Protein AF-T1BRD6-F1 (afdb_monomer)

Solvent-accessible surface area (backbone atoms only — not comparable to full-atom values): 8411 Å² total; per-residue (Å²): 138,38,76,47,79,46,53,97,84,58,54,73,68,57,51,50,53,50,40,55,24,24,45,73,54,70,39,74,42,76,51,61,48,88,68,49,76,74,69,70,72,48,65,60,66,62,32,71,46,78,40,70,50,64,86,78,55,53,72,70,51,48,52,54,51,53,70,59,45,82,78,27,48,73,49,79,44,63,97,71,71,54,69,68,61,47,51,38,28,79,69,70,78,37,91,79,88,85,87,83,78,77,57,62,92,93,52,85,73,78,86,84,77,84,83,84,66,79,76,78,64,47,94,72,75,98,72,136

Organism: NCBI:txid410659

Mean predicted aligned error: 9.63 Å

Radius of gyration: 16.76 Å; Cα contacts (8 Å, |Δi|>4): 114; chains: 1; bounding box: 37×40×48 Å

Foldseek 3Di:
DAEEEEEPPDDPVSVVVVLVCQCVVVHPYYDYDLCVLVVPRDHVFALEDEAEPCVPHDPSSVVSVVVVPPRYHYHYHYPDDDPVRVVCCVVVVDPDDDDPDDDDPPDPDDDDDDDPDPPSDGPDDPDD

Secondary structure (DSSP, 8-state):
--EEEE-TTS-HHHHHHHHHHHHHT--SEEEE-GGGGGTT---SS--EEEEE-GGGS-HHHHHHHHHHGGGSEEEEE-SS--HHHHHHHHTTSS-------PPPTTS---------SS----S-----

Structure (mmCIF, N/CA/C/O backbone):
data_AF-T1BRD6-F1
#
_entry.id   AF-T1BRD6-F1
#
loop_
_atom_site.group_PDB
_atom_site.id
_atom_site.type_symbol
_atom_site.label_atom_id
_atom_site.label_alt_id
_atom_site.label_comp_id
_atom_site.label_asym_id
_atom_site.label_entity_id
_atom_site.label_seq_id
_atom_site.pdbx_PDB_ins_code
_atom_site.Cartn_x
_atom_site.Cartn_y
_atom_site.Cartn_z
_atom_site.occupancy
_atom_site.B_iso_or_equiv
_atom_site.auth_seq_id
_atom_site.auth_comp_id
_atom_site.auth_asym_id
_atom_site.auth_atom_id
_atom_site.pdbx_PDB_model_num
ATOM 1 N N . MET A 1 1 ? -20.045 -8.476 1.520 1.00 81.25 1 MET A N 1
ATOM 2 C CA . MET A 1 1 ? -18.976 -7.834 0.741 1.00 81.25 1 MET A CA 1
ATOM 3 C C . MET A 1 1 ? -19.326 -6.369 0.519 1.00 81.25 1 MET A C 1
ATOM 5 O O . MET A 1 1 ? -20.128 -6.061 -0.355 1.00 81.25 1 MET A O 1
ATOM 9 N N . ARG A 1 2 ? -18.786 -5.485 1.360 1.00 91.56 2 ARG A N 1
ATOM 10 C CA . ARG A 1 2 ? -18.955 -4.031 1.329 1.00 91.56 2 ARG A CA 1
ATOM 11 C C . ARG A 1 2 ? -17.660 -3.375 0.855 1.00 91.56 2 ARG A C 1
ATOM 13 O O . ARG A 1 2 ? -16.601 -3.617 1.432 1.00 91.56 2 ARG A O 1
ATOM 20 N N . ILE A 1 3 ? -17.769 -2.542 -0.177 1.00 93.25 3 ILE A N 1
ATOM 21 C CA . ILE A 1 3 ? -16.649 -1.828 -0.797 1.00 93.25 3 ILE A CA 1
ATOM 22 C C . ILE A 1 3 ? -16.860 -0.333 -0.585 1.00 93.25 3 ILE A C 1
ATOM 24 O O . ILE A 1 3 ? -17.945 0.169 -0.866 1.00 93.25 3 ILE A O 1
ATOM 28 N N . GLU A 1 4 ? -15.832 0.369 -0.121 1.00 91.62 4 GLU A N 1
ATOM 29 C CA . GLU A 1 4 ? -15.873 1.818 0.087 1.00 91.62 4 GLU A CA 1
ATOM 30 C C . GLU A 1 4 ? -14.692 2.515 -0.598 1.00 91.62 4 GLU A C 1
ATOM 32 O O . GLU A 1 4 ? -13.610 1.947 -0.773 1.00 91.62 4 GLU A O 1
ATOM 37 N N . GLY A 1 5 ? -14.899 3.772 -0.989 1.00 88.81 5 GLY A N 1
ATOM 38 C CA . GLY A 1 5 ? -13.881 4.608 -1.621 1.00 88.81 5 GLY A CA 1
ATOM 39 C C . GLY A 1 5 ? -13.397 5.720 -0.695 1.00 88.81 5 GLY A C 1
ATOM 40 O O . GLY A 1 5 ? -14.203 6.384 -0.049 1.00 88.81 5 GLY A O 1
ATOM 41 N N . LEU A 1 6 ? -12.088 5.978 -0.669 1.00 86.56 6 LEU A N 1
ATOM 42 C CA . LEU A 1 6 ? -11.499 7.121 0.033 1.00 86.56 6 LEU A CA 1
ATOM 43 C C . LEU A 1 6 ? -10.666 7.979 -0.926 1.00 86.56 6 LEU A C 1
ATOM 45 O O . LEU A 1 6 ? -9.567 7.625 -1.364 1.00 86.56 6 LEU A O 1
ATOM 49 N N . SER A 1 7 ? -11.206 9.151 -1.258 1.00 83.06 7 SER A N 1
ATOM 50 C CA . SER A 1 7 ? -10.594 10.100 -2.187 1.00 83.06 7 SER A CA 1
ATOM 51 C C . SER A 1 7 ? -10.755 11.541 -1.705 1.00 83.06 7 SER A C 1
ATOM 53 O O . SER A 1 7 ? -11.601 11.844 -0.868 1.00 83.06 7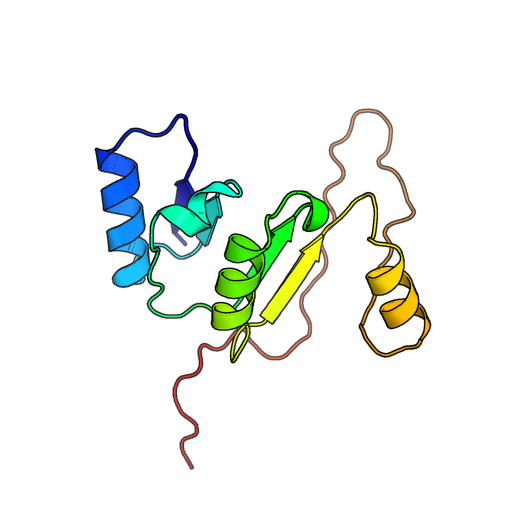 SER A O 1
ATOM 55 N N . ARG A 1 8 ? -9.979 12.458 -2.297 1.00 78.19 8 ARG A N 1
ATOM 56 C CA . ARG A 1 8 ? -10.075 13.911 -2.052 1.00 78.19 8 ARG A CA 1
ATOM 57 C C . ARG A 1 8 ? -11.433 14.533 -2.403 1.00 78.19 8 ARG A C 1
ATOM 59 O O . ARG A 1 8 ? -11.653 15.691 -2.074 1.00 78.19 8 ARG A O 1
ATOM 66 N N . PHE A 1 9 ? -12.276 13.813 -3.136 1.00 80.19 9 PHE A N 1
ATOM 67 C CA . PHE A 1 9 ? -13.589 14.284 -3.574 1.00 80.19 9 PHE A CA 1
ATOM 68 C C . PHE A 1 9 ? -14.718 13.783 -2.666 1.00 80.19 9 PHE A C 1
ATOM 70 O O . PHE A 1 9 ? -15.853 14.218 -2.823 1.00 80.19 9 PHE A O 1
ATOM 77 N N . GLY A 1 10 ? -14.414 12.876 -1.730 1.00 74.94 10 GLY A N 1
ATOM 78 C CA . GLY A 1 10 ? -15.382 12.375 -0.760 1.00 74.94 10 GLY A CA 1
ATOM 79 C C . GLY A 1 10 ? -15.711 13.415 0.307 1.00 74.94 10 GLY A C 1
ATOM 80 O O . GLY A 1 10 ? -14.896 14.287 0.623 1.00 74.94 10 GLY A O 1
ATOM 81 N N . ASN A 1 11 ? -16.904 13.313 0.893 1.00 83.62 11 ASN A N 1
ATOM 82 C CA . ASN A 1 11 ? -17.271 14.179 2.006 1.00 83.62 11 ASN A CA 1
ATOM 83 C C . ASN A 1 11 ? -16.664 13.672 3.333 1.00 83.62 11 ASN A C 1
ATOM 85 O O . ASN A 1 11 ? -16.336 12.493 3.503 1.00 83.62 11 ASN A O 1
ATOM 89 N N . ALA A 1 12 ? -16.484 14.580 4.297 1.00 86.75 12 ALA A N 1
ATOM 90 C CA . ALA A 1 12 ? -15.845 14.252 5.575 1.00 86.75 12 ALA A CA 1
ATOM 91 C C . ALA A 1 12 ? -16.649 13.228 6.402 1.00 86.75 12 ALA A C 1
ATOM 93 O O . ALA A 1 12 ? -16.066 12.429 7.136 1.00 86.75 12 ALA A O 1
ATOM 94 N N . LYS A 1 13 ? -17.982 13.230 6.266 1.00 89.88 13 LYS A N 1
ATOM 95 C CA . LYS A 1 13 ? -18.883 12.319 6.985 1.00 89.88 13 LYS A CA 1
ATOM 96 C C . LYS A 1 13 ? -18.726 10.876 6.499 1.00 89.88 13 LYS A C 1
ATOM 98 O O . LYS A 1 13 ? -18.580 9.978 7.319 1.00 89.88 13 LYS A O 1
ATOM 103 N N . GLU A 1 14 ? -18.712 10.668 5.187 1.00 88.69 14 GLU A N 1
ATOM 104 C CA . GLU A 1 14 ? -18.448 9.387 4.526 1.00 88.69 14 GLU A CA 1
ATOM 105 C C . GLU A 1 14 ? -17.048 8.900 4.845 1.00 88.69 14 GLU A C 1
ATOM 107 O O . GLU A 1 14 ? -16.883 7.761 5.261 1.00 88.69 14 GLU A O 1
ATOM 112 N N . THR A 1 15 ? -16.051 9.785 4.751 1.00 88.25 15 THR A N 1
ATOM 113 C CA . THR A 1 15 ? -14.668 9.440 5.098 1.00 88.25 15 THR A CA 1
ATOM 114 C C . THR A 1 15 ? -14.588 8.871 6.512 1.00 88.25 15 THR A C 1
ATOM 116 O O . THR A 1 15 ? -14.021 7.800 6.720 1.00 88.25 15 THR A O 1
ATOM 119 N N . ARG A 1 16 ? -15.209 9.547 7.484 1.00 89.19 16 ARG A N 1
ATOM 120 C CA . ARG A 1 16 ? -15.264 9.076 8.870 1.00 89.19 16 ARG A CA 1
ATOM 121 C C . ARG A 1 16 ? -16.023 7.754 9.005 1.00 89.19 16 ARG A C 1
ATOM 123 O O . ARG A 1 16 ? -15.523 6.848 9.661 1.00 89.19 16 ARG A O 1
ATOM 130 N N . ALA A 1 17 ? -17.188 7.625 8.373 1.00 91.44 17 ALA A N 1
ATOM 131 C CA . ALA A 1 17 ? -17.980 6.397 8.421 1.00 91.44 17 ALA A CA 1
ATOM 132 C C . ALA A 1 17 ? -17.221 5.189 7.844 1.00 91.44 17 ALA A C 1
ATOM 134 O O . ALA A 1 17 ? -17.305 4.094 8.400 1.00 91.44 17 ALA A O 1
ATOM 135 N N . THR A 1 18 ? -16.450 5.392 6.774 1.00 90.94 18 THR A N 1
ATOM 136 C CA . THR A 1 18 ? -15.590 4.365 6.179 1.00 90.94 18 THR A CA 1
ATOM 137 C C . THR A 1 18 ? -14.440 3.994 7.108 1.00 90.94 18 THR A C 1
ATOM 139 O O . THR A 1 18 ? -14.207 2.809 7.315 1.00 90.94 18 THR A O 1
ATOM 142 N N . LEU A 1 19 ? -13.756 4.970 7.718 1.00 89.75 19 LEU A N 1
ATOM 143 C CA . LEU A 1 19 ? -12.672 4.705 8.675 1.00 89.75 19 LEU A CA 1
ATOM 144 C C . LEU A 1 19 ? -13.166 3.909 9.892 1.00 89.75 19 LEU A C 1
ATOM 146 O O . LEU A 1 19 ? -12.581 2.885 10.232 1.00 89.75 19 LEU A O 1
ATOM 150 N N . GLU A 1 20 ? -14.287 4.316 10.487 1.00 92.56 20 GLU A N 1
ATOM 151 C CA . GLU A 1 20 ? -14.919 3.563 11.576 1.00 92.56 20 GLU A CA 1
ATOM 152 C C . GLU A 1 20 ? -15.392 2.175 11.106 1.00 92.56 20 GLU A C 1
ATOM 154 O O . GLU A 1 20 ? -15.385 1.195 11.853 1.00 92.56 20 GLU A O 1
ATOM 159 N N . GLY A 1 21 ? -15.828 2.076 9.850 1.00 92.75 21 GLY A N 1
ATOM 160 C CA . GLY A 1 21 ? -16.237 0.823 9.239 1.00 92.75 21 GLY A CA 1
ATOM 161 C C . GLY A 1 21 ? -15.083 -0.162 9.045 1.00 92.75 21 GLY A C 1
ATOM 162 O O . GLY A 1 21 ? -15.305 -1.360 9.224 1.00 92.75 21 GLY A O 1
ATOM 163 N N . LEU A 1 22 ? -13.881 0.332 8.731 1.00 91.12 22 LEU A N 1
ATOM 164 C CA . LEU A 1 22 ? -12.643 -0.448 8.620 1.00 91.12 22 LEU A CA 1
ATOM 165 C C . LEU A 1 22 ? -12.159 -0.942 9.986 1.00 91.12 22 LEU A C 1
ATOM 167 O O . LEU A 1 22 ? -11.782 -2.107 10.122 1.00 91.12 22 LEU A O 1
ATOM 171 N N . GLU A 1 23 ? -12.250 -0.094 11.011 1.00 91.75 23 GLU A N 1
ATOM 172 C CA . GLU A 1 23 ? -1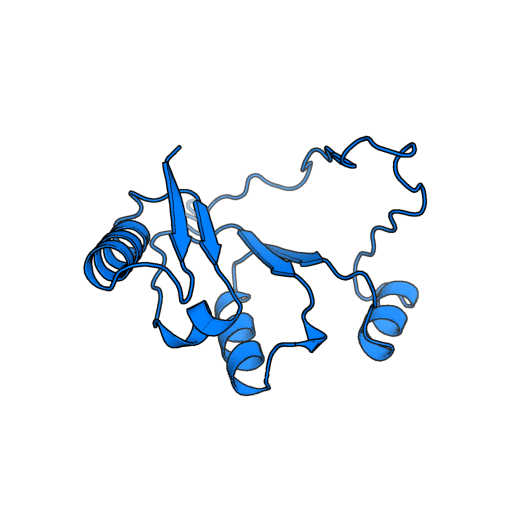1.887 -0.446 12.387 1.00 91.75 23 GLU A CA 1
ATOM 173 C C . GLU A 1 23 ? -12.821 -1.522 12.963 1.00 91.75 23 GLU A C 1
ATOM 175 O O . GLU A 1 23 ? -12.375 -2.477 13.595 1.00 91.75 23 GLU A O 1
ATOM 180 N N . ARG A 1 24 ? -14.130 -1.435 12.688 1.00 94.00 24 ARG A N 1
ATOM 181 C CA . ARG A 1 24 ? -15.107 -2.459 13.108 1.00 94.00 24 ARG A CA 1
ATOM 182 C C . ARG A 1 24 ? -15.097 -3.722 12.237 1.00 94.00 24 ARG A C 1
ATOM 184 O O . ARG A 1 24 ? -15.709 -4.724 12.617 1.00 94.00 24 ARG A O 1
ATOM 191 N N . GLY A 1 25 ? -14.442 -3.685 11.075 1.00 92.31 25 GLY A N 1
ATOM 192 C CA . GLY A 1 25 ? -14.473 -4.756 10.071 1.00 92.31 25 GLY A CA 1
ATOM 193 C C . GLY A 1 25 ? -15.835 -4.932 9.391 1.00 92.31 25 GLY A C 1
ATOM 194 O O . GLY A 1 25 ? -16.206 -6.040 9.030 1.00 92.31 25 GLY A O 1
ATOM 195 N N . THR A 1 26 ? -16.613 -3.853 9.269 1.00 94.69 26 THR A N 1
ATOM 196 C CA . THR A 1 26 ? -17.864 -3.823 8.481 1.00 94.69 26 THR A CA 1
ATOM 197 C C . THR A 1 26 ? -17.633 -3.456 7.012 1.00 94.69 26 THR A C 1
ATOM 199 O O . THR A 1 26 ? -18.547 -3.591 6.202 1.00 94.69 26 THR A O 1
ATOM 202 N N . VAL A 1 27 ? -16.439 -2.954 6.683 1.00 93.19 27 VAL A N 1
ATOM 203 C CA . VAL A 1 27 ? -15.974 -2.664 5.322 1.00 93.19 27 VAL A CA 1
ATOM 204 C C . VAL A 1 27 ? -14.938 -3.722 4.964 1.00 93.19 27 VAL A C 1
ATOM 206 O O . VAL A 1 27 ? -13.935 -3.843 5.663 1.00 93.19 27 VAL A O 1
ATOM 209 N N . ASP A 1 28 ? -15.196 -4.474 3.894 1.00 90.00 28 ASP A N 1
ATOM 210 C CA . ASP A 1 28 ? -14.345 -5.589 3.464 1.00 90.00 28 ASP A CA 1
ATOM 211 C C . ASP A 1 28 ? -13.211 -5.107 2.547 1.00 90.00 28 ASP A C 1
ATOM 213 O O . ASP A 1 28 ? -12.094 -5.610 2.604 1.00 90.00 28 ASP A O 1
ATOM 217 N N . ILE A 1 29 ? -13.496 -4.121 1.687 1.00 91.94 29 ILE A N 1
ATOM 218 C CA . ILE A 1 29 ? -12.528 -3.559 0.739 1.00 91.94 29 ILE A CA 1
ATOM 219 C C . ILE A 1 29 ? -12.591 -2.040 0.798 1.00 91.94 29 ILE A C 1
ATOM 221 O O . ILE A 1 29 ? -13.666 -1.448 0.689 1.00 91.94 29 ILE A O 1
ATOM 225 N N . VAL A 1 30 ? -11.424 -1.406 0.891 1.00 90.69 30 VAL A N 1
ATOM 226 C CA . VAL A 1 30 ? -11.292 0.035 0.690 1.00 90.69 30 VAL A CA 1
ATOM 227 C C . VAL A 1 30 ? -10.367 0.327 -0.478 1.00 90.69 30 VAL A C 1
ATOM 229 O O . VAL A 1 30 ? -9.240 -0.160 -0.535 1.00 90.69 30 VAL A O 1
ATOM 232 N N . ILE A 1 31 ? -10.850 1.144 -1.409 1.00 89.75 31 ILE A N 1
ATOM 233 C CA . ILE A 1 31 ? -10.049 1.663 -2.515 1.00 89.75 31 ILE A CA 1
ATOM 234 C C . ILE A 1 31 ? -9.721 3.104 -2.187 1.00 89.75 31 ILE A C 1
ATOM 236 O O . ILE A 1 31 ? -10.614 3.932 -2.001 1.00 89.75 31 ILE A O 1
ATOM 240 N N . ALA A 1 32 ? -8.435 3.419 -2.121 1.00 84.56 32 ALA A N 1
ATOM 241 C CA . ALA A 1 32 ? -8.021 4.750 -1.748 1.00 84.56 32 ALA A CA 1
ATOM 242 C C . ALA A 1 32 ? -6.862 5.265 -2.579 1.00 84.56 32 ALA A C 1
ATOM 244 O O . ALA A 1 32 ? -6.009 4.524 -3.057 1.00 84.56 32 ALA A O 1
ATOM 245 N N . THR A 1 33 ? -6.828 6.584 -2.708 1.00 81.44 33 THR A N 1
ATOM 246 C CA . THR A 1 33 ? -5.665 7.273 -3.268 1.00 81.44 33 THR A CA 1
ATOM 247 C C . THR A 1 33 ? -4.515 7.296 -2.258 1.00 81.44 33 THR A C 1
ATOM 249 O O . THR A 1 33 ? -4.734 7.135 -1.056 1.00 81.44 33 THR A O 1
ATOM 252 N N . HIS A 1 34 ? -3.295 7.575 -2.725 1.00 70.50 34 HIS A N 1
ATOM 253 C CA . HIS A 1 34 ? -2.069 7.642 -1.912 1.00 70.50 34 HIS A CA 1
ATOM 254 C C . HIS A 1 34 ? -2.187 8.486 -0.622 1.00 70.50 34 HIS A C 1
ATOM 256 O O . HIS A 1 34 ? -1.463 8.242 0.337 1.00 70.50 34 HIS A O 1
ATOM 262 N N . ARG A 1 35 ? -3.140 9.429 -0.539 1.00 60.62 35 ARG A N 1
ATOM 263 C CA . ARG A 1 35 ? -3.408 10.224 0.672 1.00 60.62 35 ARG A CA 1
ATOM 264 C C . ARG A 1 35 ? -4.073 9.472 1.831 1.00 60.62 35 ARG A C 1
ATOM 266 O O . ARG A 1 35 ? -4.120 10.026 2.928 1.00 60.62 35 ARG A O 1
ATOM 273 N N . LEU A 1 36 ? -4.548 8.237 1.642 1.00 63.50 36 LEU A N 1
ATOM 274 C CA . LEU A 1 36 ? -5.117 7.420 2.726 1.00 63.50 36 LEU A CA 1
ATOM 275 C C . LEU A 1 36 ? -4.140 7.232 3.892 1.00 63.50 36 LEU A C 1
ATOM 277 O O . LEU A 1 36 ? -4.547 7.201 5.052 1.00 63.50 36 LEU A O 1
ATOM 281 N N . LEU A 1 37 ? -2.842 7.167 3.594 1.00 63.28 37 LEU A N 1
ATOM 282 C CA . LEU A 1 37 ? -1.794 7.003 4.600 1.00 63.28 37 LEU A CA 1
ATOM 283 C C . LEU A 1 37 ? -1.743 8.166 5.604 1.00 63.28 37 LEU A C 1
ATOM 285 O O . LEU A 1 37 ? -1.186 8.008 6.688 1.00 63.28 37 LEU A O 1
ATOM 289 N N . HIS A 1 38 ? -2.391 9.297 5.312 1.00 61.97 38 HIS A N 1
ATOM 290 C CA . HIS A 1 38 ? -2.552 10.409 6.250 1.00 61.97 38 HIS A CA 1
ATOM 291 C C . HIS A 1 38 ? -3.799 10.303 7.140 1.00 61.97 38 HIS A C 1
ATOM 293 O O . HIS A 1 38 ? -3.845 10.947 8.181 1.00 61.97 38 HIS A O 1
ATOM 299 N N . ALA A 1 39 ? -4.797 9.490 6.780 1.00 66.38 39 ALA A N 1
ATOM 300 C CA . ALA A 1 39 ? -6.077 9.400 7.492 1.00 66.38 39 ALA A CA 1
ATOM 301 C C . ALA A 1 39 ? -6.040 8.498 8.741 1.00 66.38 39 ALA A C 1
ATOM 303 O O . ALA A 1 39 ? -7.062 8.279 9.378 1.00 66.38 39 ALA A O 1
ATOM 304 N N . HIS A 1 40 ? -4.869 7.957 9.084 1.00 72.38 40 HIS A N 1
ATOM 305 C CA . HIS A 1 40 ? -4.683 7.019 10.189 1.00 72.38 40 HIS A CA 1
ATOM 306 C C . HIS A 1 40 ? -5.665 5.839 10.220 1.00 72.38 40 HIS A C 1
ATOM 308 O O . HIS A 1 40 ? -6.108 5.436 11.290 1.00 72.38 40 HIS A O 1
ATOM 314 N N . ALA A 1 41 ? -5.961 5.261 9.051 1.00 80.62 41 ALA A N 1
ATOM 315 C CA . ALA A 1 41 ? -6.826 4.092 8.952 1.00 80.62 41 ALA A CA 1
ATOM 316 C C . ALA A 1 41 ? -6.314 2.942 9.836 1.00 80.62 41 ALA A C 1
ATOM 318 O O . ALA A 1 41 ? -5.144 2.553 9.751 1.00 80.62 41 ALA A O 1
ATOM 319 N N . GLN A 1 42 ? -7.206 2.428 10.680 1.00 85.75 42 GLN A N 1
ATOM 320 C CA . GLN A 1 42 ? -7.014 1.211 11.455 1.00 85.75 42 GLN A CA 1
ATOM 321 C C . GLN A 1 42 ? -7.869 0.117 10.830 1.00 85.75 42 GLN A C 1
ATOM 323 O O . GLN A 1 42 ? -9.023 0.344 10.470 1.00 85.75 42 GLN A O 1
ATOM 328 N N . PHE A 1 43 ? -7.282 -1.060 10.675 1.00 87.62 43 PHE A N 1
ATOM 329 C CA . PHE A 1 43 ? -7.938 -2.207 10.069 1.00 87.62 43 PHE A CA 1
ATOM 330 C C . PHE A 1 43 ? -8.139 -3.256 11.150 1.00 87.62 43 PHE A C 1
ATOM 332 O O . PHE A 1 43 ? -7.186 -3.583 11.855 1.00 87.62 43 PHE A O 1
ATOM 339 N N . LYS A 1 44 ? -9.359 -3.792 11.268 1.00 89.75 44 LYS A N 1
ATOM 340 C CA . LYS A 1 44 ? -9.625 -4.927 12.162 1.00 89.75 44 LYS A CA 1
ATOM 341 C C . LYS A 1 44 ? -8.764 -6.135 11.807 1.00 89.75 44 LYS A C 1
ATOM 343 O O . LYS A 1 44 ? -8.213 -6.780 12.690 1.00 89.75 44 LYS A O 1
ATOM 348 N N . ASP A 1 45 ? -8.706 -6.436 10.513 1.00 87.56 45 ASP A N 1
ATOM 349 C CA . ASP A 1 45 ? -7.996 -7.583 9.972 1.00 87.56 45 ASP A CA 1
ATOM 350 C C . ASP A 1 45 ? -7.574 -7.304 8.522 1.00 87.56 45 ASP A C 1
ATOM 352 O O . ASP A 1 45 ? -8.381 -7.376 7.594 1.00 87.56 45 ASP A O 1
ATOM 356 N N . LEU A 1 46 ? -6.324 -6.877 8.328 1.00 88.44 46 LEU A N 1
ATOM 357 C CA . LEU A 1 46 ? -5.785 -6.558 7.006 1.00 88.44 46 LEU A CA 1
ATOM 358 C C . LEU A 1 46 ? -5.036 -7.776 6.458 1.00 88.44 46 LEU A C 1
ATOM 360 O O . LEU A 1 46 ? -3.927 -8.049 6.892 1.00 88.44 46 LEU A O 1
ATOM 364 N N . GLY A 1 47 ? -5.615 -8.484 5.487 1.00 88.44 47 GLY A N 1
ATOM 365 C CA . GLY A 1 47 ? -4.969 -9.650 4.862 1.00 88.44 47 GLY A CA 1
ATOM 366 C C . GLY A 1 47 ? -4.167 -9.334 3.594 1.00 88.44 47 GLY A C 1
ATOM 367 O O . GLY A 1 47 ? -3.179 -10.006 3.295 1.00 88.44 47 GLY A O 1
ATOM 368 N N . LEU A 1 48 ? -4.564 -8.298 2.849 1.00 89.50 48 LEU A N 1
ATOM 369 C CA . LEU A 1 48 ? -3.979 -7.942 1.555 1.00 89.50 48 LEU A CA 1
ATOM 370 C C . LEU A 1 48 ? -3.860 -6.425 1.406 1.00 89.50 48 LEU A C 1
ATOM 372 O O . LEU A 1 48 ? -4.813 -5.684 1.634 1.00 89.50 48 LEU A O 1
ATOM 376 N N . LEU A 1 49 ? -2.695 -5.982 0.948 1.00 88.06 49 LEU A N 1
ATOM 377 C CA .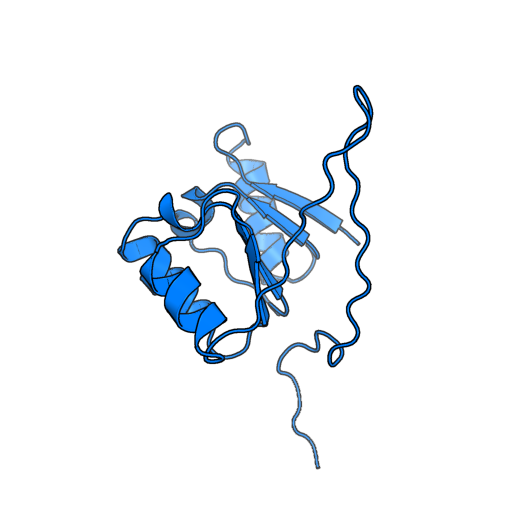 LEU A 1 49 ? -2.396 -4.602 0.602 1.00 88.06 49 LEU A CA 1
ATOM 378 C C . LEU A 1 49 ? -1.961 -4.533 -0.863 1.00 88.06 49 LEU A C 1
ATOM 380 O O . LEU A 1 49 ? -0.929 -5.087 -1.240 1.00 88.06 49 LEU A O 1
ATOM 384 N N . VAL A 1 50 ? -2.734 -3.821 -1.680 1.00 88.81 50 VAL A N 1
ATOM 385 C CA . VAL A 1 50 ? -2.387 -3.548 -3.079 1.00 88.81 50 VAL A CA 1
ATOM 386 C C . VAL A 1 50 ? -1.857 -2.123 -3.187 1.00 88.81 50 VAL A C 1
ATOM 388 O O . VAL A 1 50 ? -2.523 -1.179 -2.764 1.00 88.81 50 VAL A O 1
ATOM 391 N N . VAL A 1 51 ? -0.657 -1.964 -3.741 1.00 85.69 51 VAL A N 1
ATOM 392 C CA . VAL A 1 51 ? -0.018 -0.660 -3.954 1.00 85.69 51 VAL A CA 1
ATOM 393 C C . VAL A 1 51 ? 0.179 -0.461 -5.445 1.00 85.69 51 VAL A C 1
ATOM 395 O O . VAL A 1 51 ? 0.914 -1.219 -6.068 1.00 85.69 51 VAL A O 1
ATOM 398 N N . ASP A 1 52 ? -0.455 0.564 -6.003 1.00 85.56 52 ASP A N 1
ATOM 399 C CA . ASP A 1 52 ? -0.270 0.953 -7.400 1.00 85.56 52 ASP A CA 1
ATOM 400 C C . ASP A 1 52 ? 0.668 2.161 -7.503 1.00 85.56 52 ASP A C 1
ATOM 402 O O . ASP A 1 52 ? 0.557 3.106 -6.718 1.00 85.56 52 ASP A O 1
ATOM 406 N N . GLU A 1 53 ? 1.602 2.119 -8.450 1.00 81.50 53 GLU A N 1
ATOM 407 C CA . GLU A 1 53 ? 2.597 3.165 -8.718 1.00 81.50 53 GLU A CA 1
ATOM 408 C C . GLU A 1 53 ? 3.379 3.625 -7.470 1.00 81.50 53 GLU A C 1
ATOM 410 O O . GLU A 1 53 ? 3.421 4.811 -7.118 1.00 81.50 53 GLU A O 1
ATOM 415 N N . GLU A 1 54 ? 4.049 2.673 -6.806 1.00 77.56 54 GLU A N 1
ATOM 416 C CA . GLU A 1 54 ? 4.840 2.872 -5.575 1.00 77.56 54 GLU A CA 1
ATOM 417 C C . GLU A 1 54 ? 5.828 4.059 -5.651 1.00 77.56 54 GLU A C 1
ATOM 419 O O . GLU A 1 54 ? 6.121 4.722 -4.651 1.00 77.56 54 GLU A O 1
ATOM 424 N N . GLN A 1 55 ? 6.342 4.378 -6.839 1.00 77.12 55 GLN A N 1
ATOM 425 C CA . GLN A 1 55 ? 7.249 5.504 -7.055 1.00 77.12 55 GLN A CA 1
ATOM 426 C C . GLN A 1 55 ? 6.630 6.869 -6.719 1.00 77.12 55 GLN A C 1
ATOM 428 O O . GLN A 1 55 ? 7.374 7.813 -6.463 1.00 77.12 55 GLN A O 1
ATOM 433 N N . ARG A 1 56 ? 5.295 6.988 -6.679 1.00 79.94 56 ARG A N 1
ATOM 434 C CA . ARG A 1 56 ? 4.602 8.226 -6.288 1.00 79.94 56 ARG A CA 1
ATOM 435 C C . ARG A 1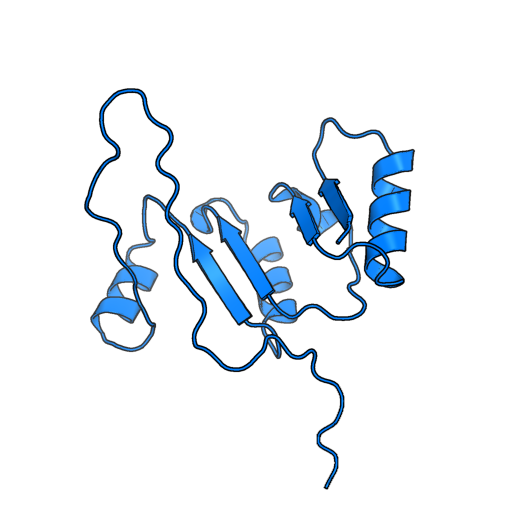 56 ? 4.534 8.439 -4.772 1.00 79.94 56 ARG A C 1
ATOM 437 O O . ARG A 1 56 ? 4.173 9.532 -4.345 1.00 79.94 56 ARG A O 1
ATOM 444 N N . PHE A 1 57 ? 4.875 7.434 -3.965 1.00 78.81 57 PHE A N 1
ATOM 445 C CA . PHE A 1 57 ? 4.823 7.520 -2.505 1.00 78.81 57 PHE A CA 1
ATOM 446 C C . PHE A 1 57 ? 6.099 8.151 -1.940 1.00 78.81 57 PHE A C 1
ATOM 448 O O . PHE A 1 57 ? 7.220 7.773 -2.305 1.00 78.81 57 PHE A O 1
ATOM 455 N N . GLY A 1 58 ? 5.926 9.099 -1.014 1.00 82.88 58 GLY A N 1
ATOM 456 C CA . GLY A 1 58 ? 7.031 9.704 -0.275 1.00 82.88 58 GLY A CA 1
ATOM 457 C C . GLY A 1 58 ? 7.645 8.738 0.744 1.00 82.88 58 GLY A C 1
ATOM 458 O O . GLY A 1 58 ? 7.122 7.658 1.005 1.00 82.88 58 GLY A O 1
ATOM 459 N N . VAL A 1 59 ? 8.756 9.137 1.366 1.00 83.88 59 VAL A N 1
ATOM 460 C CA . VAL A 1 59 ? 9.465 8.300 2.358 1.00 83.88 59 VAL A CA 1
ATOM 461 C C . VAL A 1 59 ? 8.561 7.930 3.542 1.00 83.88 59 VAL A C 1
ATOM 463 O O . VAL A 1 59 ? 8.442 6.755 3.868 1.00 83.88 59 VAL A O 1
ATOM 466 N N . ARG A 1 60 ? 7.843 8.906 4.117 1.00 80.81 60 ARG A N 1
ATOM 467 C CA . ARG A 1 60 ? 6.928 8.688 5.258 1.00 80.81 60 ARG A CA 1
ATOM 468 C C . ARG A 1 60 ? 5.795 7.714 4.943 1.00 80.81 60 ARG A C 1
ATOM 470 O O . ARG A 1 60 ? 5.404 6.902 5.776 1.00 80.81 60 ARG A O 1
ATOM 477 N N . ASP A 1 61 ? 5.270 7.798 3.728 1.00 80.56 61 ASP A N 1
ATOM 478 C CA . ASP A 1 61 ? 4.216 6.905 3.265 1.00 80.56 61 ASP A CA 1
ATOM 479 C C . ASP A 1 61 ? 4.738 5.469 3.152 1.00 80.56 61 ASP A C 1
ATOM 481 O O . ASP A 1 61 ? 4.076 4.528 3.585 1.00 80.56 61 ASP A O 1
ATOM 485 N N . LYS A 1 62 ? 5.962 5.304 2.637 1.00 79.50 62 LYS A N 1
ATOM 486 C CA . LYS A 1 62 ? 6.638 4.005 2.534 1.00 79.50 62 LYS A CA 1
ATOM 487 C C . LYS A 1 62 ? 6.949 3.400 3.897 1.00 79.50 62 LYS A C 1
ATOM 489 O O . LYS A 1 62 ? 6.743 2.204 4.064 1.00 79.50 62 LYS A O 1
ATOM 494 N N . GLU A 1 63 ? 7.376 4.199 4.870 1.00 82.94 63 GLU A N 1
ATOM 495 C CA . GLU A 1 63 ? 7.577 3.748 6.256 1.00 82.94 63 GLU A CA 1
ATOM 496 C C . GLU A 1 63 ? 6.266 3.247 6.875 1.00 82.94 63 GLU A C 1
ATOM 498 O O . GLU A 1 63 ? 6.222 2.185 7.496 1.00 82.94 63 GLU A O 1
ATOM 503 N N . ARG A 1 64 ? 5.161 3.965 6.645 1.00 80.31 64 ARG A N 1
ATOM 504 C CA . ARG A 1 64 ? 3.842 3.549 7.128 1.00 80.31 64 ARG A CA 1
ATOM 505 C C . ARG A 1 64 ? 3.349 2.277 6.446 1.00 80.31 64 ARG A C 1
ATOM 507 O O . ARG A 1 64 ? 2.840 1.385 7.120 1.00 80.31 64 ARG A O 1
ATOM 514 N N . LEU A 1 65 ? 3.516 2.180 5.127 1.00 81.12 65 LEU A N 1
ATOM 515 C CA . LEU A 1 65 ? 3.231 0.954 4.389 1.00 81.12 65 LEU A CA 1
ATOM 516 C C . LEU A 1 65 ? 4.072 -0.188 4.950 1.00 81.12 65 LEU A C 1
ATOM 518 O O . LEU A 1 65 ? 3.506 -1.232 5.229 1.00 81.12 65 LEU A O 1
ATOM 522 N N . GLN A 1 66 ? 5.372 0.025 5.190 1.00 79.62 66 GLN A N 1
ATOM 523 C CA . GLN A 1 66 ? 6.294 -0.959 5.762 1.00 79.62 66 GLN A CA 1
ATOM 524 C C . GLN A 1 66 ? 5.834 -1.473 7.129 1.00 79.62 66 GLN A C 1
ATOM 526 O O . GLN A 1 66 ? 5.861 -2.683 7.341 1.00 79.62 66 GLN A O 1
ATOM 531 N N . ALA A 1 67 ? 5.347 -0.592 8.007 1.00 80.06 67 ALA A N 1
ATOM 532 C CA . ALA A 1 67 ? 4.778 -0.983 9.296 1.00 80.06 67 ALA A CA 1
ATOM 533 C C . ALA A 1 67 ? 3.560 -1.915 9.146 1.00 80.06 67 ALA A C 1
ATOM 535 O O . ALA A 1 67 ? 3.386 -2.830 9.946 1.00 80.06 67 ALA A O 1
ATOM 536 N N . LEU A 1 68 ? 2.754 -1.733 8.094 1.00 78.19 68 LEU A N 1
ATOM 537 C CA . LEU A 1 68 ? 1.626 -2.616 7.785 1.00 78.19 68 LEU A CA 1
ATOM 538 C C . LEU A 1 68 ? 2.063 -3.964 7.187 1.00 78.19 68 LEU A C 1
ATOM 540 O O . LEU A 1 68 ? 1.289 -4.907 7.236 1.00 78.19 68 LEU A O 1
ATOM 544 N N . ARG A 1 69 ? 3.280 -4.106 6.639 1.00 72.44 69 ARG A N 1
ATOM 545 C CA . ARG A 1 69 ? 3.703 -5.330 5.914 1.00 72.44 69 ARG A CA 1
ATOM 546 C C . ARG A 1 69 ? 4.051 -6.506 6.813 1.00 72.44 69 ARG A C 1
ATOM 548 O O . ARG A 1 69 ? 4.219 -7.599 6.287 1.00 72.44 69 ARG A O 1
ATOM 555 N N . ALA A 1 70 ? 4.204 -6.301 8.123 1.00 71.44 70 ALA A N 1
ATOM 556 C CA . ALA A 1 70 ? 4.756 -7.321 9.016 1.00 71.44 70 ALA A CA 1
ATOM 557 C C . ALA A 1 70 ? 3.985 -8.654 8.970 1.00 71.44 70 ALA A C 1
ATOM 559 O O . ALA A 1 70 ? 4.608 -9.698 9.107 1.00 71.44 70 ALA A O 1
ATOM 560 N N . ASN A 1 71 ? 2.670 -8.619 8.714 1.00 75.06 71 ASN A N 1
ATOM 561 C CA . ASN A 1 71 ? 1.811 -9.808 8.626 1.00 75.06 71 ASN A CA 1
ATOM 562 C C . ASN A 1 71 ? 0.805 -9.740 7.461 1.00 75.06 71 ASN A C 1
ATOM 564 O O . ASN A 1 71 ? -0.267 -10.330 7.539 1.00 75.06 71 ASN A O 1
ATOM 568 N N . VAL A 1 72 ? 1.105 -8.974 6.407 1.00 84.81 72 VAL A N 1
ATOM 569 C CA . VAL A 1 72 ? 0.139 -8.671 5.337 1.00 84.81 72 VAL A CA 1
ATOM 570 C C . VAL A 1 72 ? 0.724 -9.030 3.982 1.00 84.81 72 VAL A C 1
ATOM 572 O O . VAL A 1 72 ? 1.868 -8.683 3.680 1.00 84.81 72 VAL A O 1
ATOM 575 N N . HIS A 1 73 ? -0.070 -9.685 3.133 1.00 85.69 73 HIS A N 1
ATOM 576 C CA . HIS A 1 73 ? 0.322 -9.940 1.752 1.00 85.69 73 HIS A CA 1
ATOM 577 C C . HIS A 1 73 ? 0.359 -8.625 0.974 1.00 85.69 73 HIS A C 1
ATOM 579 O O . HIS A 1 73 ? -0.598 -7.855 1.000 1.00 85.69 73 HIS A O 1
ATOM 585 N N . VAL A 1 74 ? 1.461 -8.351 0.273 1.00 85.12 74 VAL A N 1
ATOM 586 C CA . VAL A 1 74 ? 1.626 -7.104 -0.486 1.00 85.12 74 VAL A CA 1
ATOM 587 C C . VAL A 1 74 ? 1.743 -7.404 -1.969 1.00 85.12 74 VAL A C 1
ATOM 589 O O . VAL A 1 74 ? 2.674 -8.090 -2.384 1.00 85.12 74 VAL A O 1
ATOM 592 N N . LEU A 1 75 ? 0.838 -6.830 -2.759 1.00 87.25 75 LEU A N 1
ATOM 593 C CA . LEU A 1 75 ? 0.884 -6.847 -4.216 1.00 87.25 75 LEU A CA 1
ATOM 594 C C . LEU A 1 75 ? 1.206 -5.439 -4.724 1.00 87.25 75 LEU A C 1
ATOM 596 O O . LEU A 1 75 ? 0.405 -4.520 -4.566 1.00 87.25 75 LEU A O 1
ATOM 600 N N . THR A 1 76 ? 2.374 -5.266 -5.341 1.00 84.56 76 THR 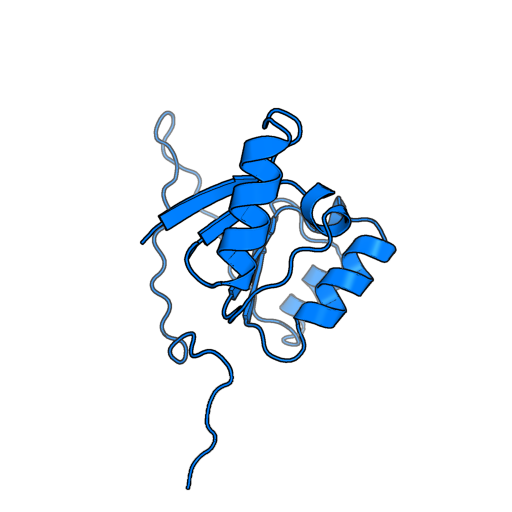A N 1
ATOM 601 C CA . THR A 1 76 ? 2.748 -3.999 -5.984 1.00 84.56 76 THR A CA 1
ATOM 602 C C . THR A 1 76 ? 2.457 -4.082 -7.480 1.00 84.56 76 THR A C 1
ATOM 604 O O . THR A 1 76 ? 2.978 -4.967 -8.155 1.00 84.56 76 THR A O 1
ATOM 607 N N . LEU A 1 77 ? 1.665 -3.146 -7.997 1.00 86.62 77 LEU A N 1
ATOM 608 C CA . LEU A 1 77 ? 1.381 -2.971 -9.420 1.00 86.62 77 LEU A CA 1
ATOM 609 C C . LEU A 1 77 ? 2.106 -1.715 -9.914 1.00 86.62 77 LEU A C 1
ATOM 611 O O . LEU A 1 77 ? 2.150 -0.699 -9.222 1.00 86.62 77 LEU A O 1
ATOM 615 N N . THR A 1 78 ? 2.739 -1.788 -11.081 1.00 82.19 78 THR A N 1
ATOM 6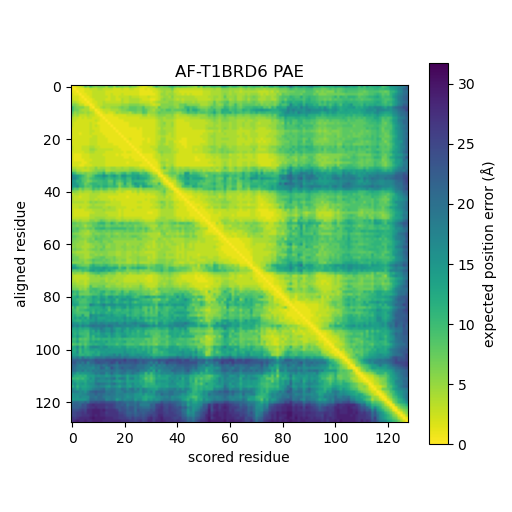16 C CA . THR A 1 78 ? 3.364 -0.615 -11.701 1.00 82.19 78 THR A CA 1
ATOM 617 C C . THR A 1 78 ? 3.553 -0.828 -13.192 1.00 82.19 78 THR A C 1
ATOM 619 O O . THR A 1 78 ? 3.927 -1.917 -13.631 1.00 82.19 78 THR A O 1
ATOM 622 N N . ALA A 1 79 ? 3.332 0.231 -13.969 1.00 81.19 79 ALA A N 1
ATOM 623 C CA . ALA A 1 79 ? 3.698 0.260 -15.380 1.00 81.19 79 ALA A CA 1
ATOM 624 C C . ALA A 1 79 ? 5.207 0.501 -15.583 1.00 81.19 79 ALA A C 1
ATOM 626 O O . ALA A 1 79 ? 5.750 0.198 -16.644 1.00 81.19 79 ALA A O 1
ATOM 627 N N . THR A 1 80 ? 5.897 1.044 -14.573 1.00 82.31 80 THR A N 1
ATOM 628 C CA . THR A 1 80 ? 7.305 1.456 -14.645 1.00 82.31 80 THR A CA 1
ATOM 629 C C . THR A 1 80 ? 8.061 1.013 -13.389 1.00 82.31 80 THR A C 1
ATOM 631 O O . THR A 1 80 ? 8.169 1.783 -12.428 1.00 82.31 80 THR A O 1
ATOM 634 N N . PRO A 1 81 ? 8.601 -0.218 -13.355 1.00 76.06 81 PRO A N 1
ATOM 635 C CA . PRO A 1 81 ? 9.274 -0.713 -12.165 1.00 76.06 81 PRO A CA 1
ATOM 636 C C . PRO A 1 81 ? 10.526 0.114 -11.852 1.00 76.06 81 PRO A C 1
ATOM 638 O O . PRO A 1 81 ? 11.336 0.423 -12.726 1.00 76.06 81 PRO A O 1
ATOM 641 N N . ILE A 1 82 ? 10.711 0.453 -10.574 1.00 80.69 82 ILE A N 1
ATOM 642 C CA . ILE A 1 82 ? 11.916 1.142 -10.093 1.00 80.69 82 ILE A CA 1
ATOM 643 C C . ILE A 1 82 ? 13.142 0.249 -10.379 1.00 80.69 82 ILE A C 1
ATOM 645 O O . ILE A 1 82 ? 13.106 -0.928 -10.007 1.00 80.69 82 ILE A O 1
ATOM 649 N N . PRO A 1 83 ? 14.252 0.771 -10.948 1.00 81.19 83 PRO A N 1
ATOM 650 C CA . PRO A 1 83 ? 15.373 -0.052 -11.423 1.00 81.19 83 PRO A CA 1
ATOM 651 C C . PRO A 1 83 ? 15.942 -1.023 -10.381 1.00 81.19 83 PRO A C 1
ATOM 653 O O . PRO A 1 83 ? 16.242 -2.175 -10.680 1.00 81.19 83 PRO A O 1
ATOM 656 N N . ARG A 1 84 ? 16.037 -0.586 -9.119 1.00 84.06 84 ARG A N 1
ATOM 657 C CA . ARG A 1 84 ? 16.495 -1.437 -8.013 1.00 84.06 84 ARG A CA 1
ATOM 658 C C . ARG A 1 84 ? 15.527 -2.585 -7.725 1.00 84.06 84 ARG A C 1
ATOM 660 O O . ARG A 1 84 ? 15.971 -3.707 -7.508 1.00 84.06 84 ARG A O 1
ATOM 667 N N . THR A 1 85 ? 14.227 -2.307 -7.721 1.00 79.56 85 THR A N 1
ATOM 668 C CA . THR A 1 85 ? 13.187 -3.314 -7.478 1.00 79.56 85 THR A CA 1
ATOM 669 C C . THR A 1 85 ? 13.150 -4.334 -8.610 1.00 79.56 85 THR A C 1
ATOM 671 O O . THR A 1 85 ? 13.068 -5.528 -8.338 1.00 79.56 85 THR A O 1
ATOM 674 N N . LEU A 1 86 ? 13.294 -3.881 -9.859 1.00 80.25 86 LEU A N 1
ATOM 675 C CA . LEU A 1 86 ? 13.422 -4.764 -11.016 1.00 80.25 86 LEU A CA 1
ATOM 676 C C . LEU A 1 86 ? 14.652 -5.673 -10.892 1.00 80.25 86 LEU A C 1
ATOM 678 O O . LEU A 1 86 ? 14.519 -6.884 -11.023 1.00 80.25 86 LEU A O 1
ATOM 682 N N . ASN A 1 87 ? 15.823 -5.118 -10.559 1.00 83.94 87 ASN A N 1
ATOM 683 C CA . ASN A 1 87 ? 17.046 -5.906 -10.365 1.00 83.94 87 ASN A CA 1
ATOM 684 C C . ASN A 1 87 ? 16.902 -6.958 -9.258 1.00 83.94 87 ASN A C 1
ATOM 686 O O . ASN A 1 87 ? 17.378 -8.077 -9.417 1.00 83.94 87 ASN A O 1
ATOM 690 N N . MET A 1 88 ? 16.236 -6.624 -8.147 1.00 82.75 88 MET A N 1
ATOM 691 C CA . MET A 1 88 ? 15.953 -7.595 -7.083 1.00 82.75 88 MET A CA 1
ATOM 692 C C . MET A 1 88 ? 15.068 -8.738 -7.580 1.00 82.75 88 MET A C 1
ATOM 694 O O . MET A 1 88 ? 15.303 -9.887 -7.219 1.00 82.75 88 MET A O 1
ATOM 698 N N . ALA A 1 89 ? 14.070 -8.427 -8.406 1.00 81.88 89 ALA A N 1
ATOM 699 C CA . ALA A 1 89 ? 13.162 -9.431 -8.933 1.00 81.88 89 ALA A CA 1
ATOM 700 C C . ALA A 1 89 ? 13.852 -10.345 -9.962 1.00 81.88 89 ALA A C 1
ATOM 702 O O . ALA A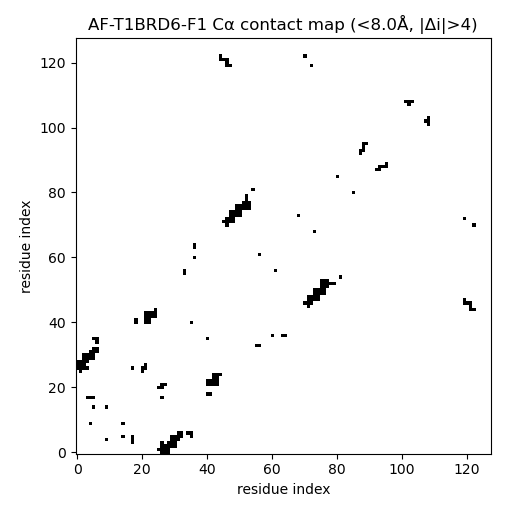 1 89 ? 13.753 -11.564 -9.877 1.00 81.88 89 ALA A O 1
ATOM 703 N N . LEU A 1 90 ? 14.657 -9.771 -10.863 1.00 82.00 90 LEU A N 1
ATOM 704 C CA . LEU A 1 90 ? 15.485 -10.528 -11.812 1.00 82.00 90 LEU A CA 1
ATOM 705 C C . LEU A 1 90 ? 16.558 -11.378 -11.114 1.00 82.00 90 LEU A C 1
ATOM 707 O O . LEU A 1 90 ? 16.914 -12.445 -11.603 1.00 82.00 90 LEU A O 1
ATOM 711 N N . GLY A 1 91 ? 17.056 -10.921 -9.962 1.00 83.50 91 GLY A N 1
ATOM 712 C CA . GLY A 1 91 ? 17.977 -11.666 -9.104 1.00 83.50 91 GLY A CA 1
ATOM 713 C C . GLY A 1 91 ? 17.312 -12.722 -8.212 1.00 83.50 91 GLY A C 1
ATOM 714 O O . GLY A 1 91 ? 17.999 -13.294 -7.371 1.00 83.50 91 GLY A O 1
ATOM 715 N N . GLY A 1 92 ? 15.998 -12.955 -8.341 1.00 80.25 92 GLY A N 1
ATOM 716 C CA . GLY A 1 92 ? 15.259 -13.973 -7.581 1.00 80.25 92 GLY A CA 1
ATOM 717 C C . GLY A 1 92 ? 14.95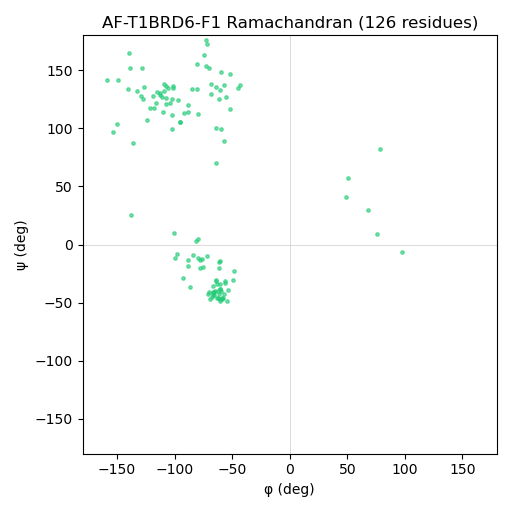8 -13.611 -6.121 1.00 80.25 92 GLY A C 1
ATOM 718 O O . GLY A 1 92 ? 14.486 -14.452 -5.366 1.00 80.25 92 GLY A O 1
ATOM 719 N N . LEU A 1 93 ? 15.208 -12.366 -5.702 1.00 80.81 93 LEU A N 1
ATOM 720 C CA . LEU A 1 93 ? 14.915 -11.885 -4.342 1.00 80.81 93 LEU A CA 1
ATOM 721 C C . LEU A 1 93 ? 13.457 -11.423 -4.174 1.00 80.81 93 LEU A C 1
ATOM 723 O O . LEU A 1 93 ? 13.037 -11.094 -3.063 1.00 80.81 93 LEU A O 1
ATOM 727 N N . ARG A 1 94 ? 12.700 -11.335 -5.273 1.00 78.44 94 ARG A N 1
ATOM 728 C CA . ARG A 1 94 ? 11.274 -10.994 -5.311 1.00 78.44 94 ARG A CA 1
ATOM 729 C C . ARG A 1 94 ? 10.593 -11.694 -6.479 1.00 78.44 94 ARG A C 1
ATOM 731 O O . ARG A 1 94 ? 11.136 -11.696 -7.579 1.00 78.44 94 ARG A O 1
ATOM 738 N N . ASP A 1 95 ? 9.371 -12.161 -6.257 1.00 80.56 95 ASP A N 1
ATOM 739 C CA . ASP A 1 95 ? 8.523 -12.666 -7.334 1.00 80.56 95 ASP A CA 1
ATOM 740 C C . ASP A 1 95 ? 8.096 -11.526 -8.268 1.00 80.56 95 ASP A C 1
ATOM 742 O O . ASP A 1 95 ? 7.753 -10.423 -7.825 1.00 80.56 95 ASP A O 1
ATOM 746 N N . LEU A 1 96 ? 8.124 -11.796 -9.574 1.00 83.44 96 LEU A N 1
ATOM 747 C CA . LEU A 1 96 ? 7.735 -10.863 -10.627 1.00 83.44 96 LEU A CA 1
ATOM 748 C C . LEU A 1 96 ? 6.748 -11.540 -11.570 1.00 83.44 96 LEU A C 1
ATOM 750 O O . LEU A 1 96 ? 7.039 -12.595 -12.126 1.00 83.44 96 LEU A O 1
ATOM 754 N N . SER A 1 97 ? 5.613 -10.887 -11.803 1.00 82.75 97 SER A N 1
ATOM 755 C CA . SER A 1 97 ? 4.688 -11.244 -12.875 1.00 82.75 97 SER A CA 1
ATOM 756 C C . SER A 1 97 ? 4.676 -10.124 -13.910 1.00 82.75 97 SER A C 1
ATOM 758 O O . SER A 1 97 ? 4.532 -8.952 -13.555 1.00 82.75 97 SER A O 1
ATOM 760 N N . LEU A 1 98 ? 4.872 -10.475 -15.181 1.00 81.12 98 LEU A N 1
ATOM 761 C CA . LEU A 1 98 ? 4.899 -9.532 -16.297 1.00 81.12 98 LEU A CA 1
ATOM 762 C C . LEU A 1 98 ? 3.669 -9.736 -17.178 1.00 81.12 98 LEU A C 1
ATOM 764 O O . LEU A 1 98 ? 3.416 -10.834 -17.667 1.00 81.12 98 LEU A O 1
ATOM 768 N N . ILE A 1 99 ? 2.940 -8.650 -17.425 1.00 81.56 99 ILE A N 1
ATOM 769 C CA . ILE A 1 99 ? 1.811 -8.625 -18.356 1.00 81.56 99 ILE A CA 1
ATOM 770 C C . ILE A 1 99 ? 2.301 -7.956 -19.639 1.00 81.56 99 ILE A C 1
ATOM 772 O O . ILE A 1 99 ? 2.412 -6.736 -19.709 1.00 81.56 99 ILE A O 1
ATOM 776 N N . THR A 1 100 ? 2.640 -8.760 -20.645 1.00 78.62 100 THR A N 1
ATOM 777 C CA . THR A 1 100 ? 3.215 -8.279 -21.916 1.00 78.62 100 THR A CA 1
ATOM 778 C C . THR A 1 100 ? 2.197 -8.176 -23.046 1.00 78.62 100 THR A C 1
ATOM 780 O O . THR A 1 100 ? 2.494 -7.591 -24.084 1.00 78.62 100 THR A O 1
ATOM 783 N N . THR A 1 101 ? 0.998 -8.738 -22.862 1.00 80.00 101 THR A N 1
ATOM 784 C CA . THR A 1 101 ? -0.046 -8.748 -23.892 1.00 80.00 101 THR A CA 1
ATOM 785 C C . THR A 1 101 ? -0.955 -7.529 -23.715 1.00 80.00 101 THR A C 1
ATOM 787 O O . THR A 1 101 ? -1.662 -7.455 -22.707 1.00 80.00 101 THR A O 1
ATOM 790 N N . PRO A 1 102 ? -0.956 -6.563 -24.652 1.00 74.44 102 PRO A N 1
ATOM 791 C CA . PRO A 1 102 ? -1.852 -5.415 -24.582 1.00 74.44 102 PRO A CA 1
ATOM 792 C C . PRO A 1 102 ? -3.314 -5.835 -24.838 1.00 74.44 102 PRO A C 1
ATOM 794 O O . PRO A 1 102 ? -3.555 -6.807 -25.560 1.00 74.44 102 PRO A O 1
ATOM 797 N N . PRO A 1 103 ? -4.309 -5.112 -24.287 1.00 75.62 103 PRO A N 1
ATOM 798 C CA . PRO A 1 103 ? -5.709 -5.333 -24.640 1.00 75.62 103 PRO A CA 1
ATOM 799 C C . PRO A 1 103 ? -5.962 -5.111 -26.132 1.00 75.62 103 PRO A C 1
ATOM 801 O O . PRO A 1 103 ? -5.367 -4.226 -26.751 1.00 75.62 103 PRO A O 1
ATOM 804 N N . ALA A 1 104 ? -6.921 -5.856 -26.687 1.00 80.38 104 ALA A N 1
ATOM 805 C CA . ALA A 1 104 ? -7.480 -5.548 -27.998 1.00 80.38 104 ALA A CA 1
ATOM 806 C C . ALA A 1 104 ? -8.053 -4.117 -27.998 1.00 80.38 104 ALA A C 1
ATOM 808 O O . ALA A 1 104 ? -8.710 -3.699 -27.039 1.00 80.38 104 ALA A O 1
ATOM 809 N N . SER A 1 105 ? -7.798 -3.363 -29.070 1.00 71.00 105 SER A N 1
ATOM 810 C CA . SER A 1 105 ? -8.165 -1.948 -29.185 1.00 71.00 105 SER A CA 1
ATOM 811 C C . SER A 1 105 ? -9.646 -1.717 -28.868 1.00 71.00 105 SER A C 1
ATOM 813 O O . SER A 1 105 ? -10.521 -2.200 -29.584 1.00 71.00 105 SER A O 1
ATOM 815 N N . GLY A 1 106 ? -9.913 -0.962 -27.798 1.00 64.88 106 GLY A N 1
ATOM 816 C CA . GLY A 1 106 ? -11.256 -0.545 -27.381 1.00 64.88 106 GLY A CA 1
ATOM 817 C C . GLY A 1 106 ? -11.910 -1.390 -26.284 1.00 64.88 106 GLY A C 1
ATOM 818 O O . GLY A 1 106 ? -12.956 -0.992 -25.781 1.00 64.88 106 GLY A O 1
ATOM 819 N N . SER A 1 107 ? -11.304 -2.506 -25.864 1.00 62.06 107 SER A N 1
ATOM 820 C CA . SER A 1 107 ? -11.791 -3.283 -24.716 1.00 62.06 107 SER A CA 1
ATOM 821 C C . SER A 1 107 ? -10.958 -2.988 -23.465 1.00 62.06 107 SER A C 1
ATOM 823 O O . SER A 1 107 ? -9.728 -2.981 -23.551 1.00 62.06 107 SER A O 1
ATOM 825 N N . PRO A 1 108 ? -11.574 -2.770 -22.286 1.00 58.66 108 PRO A N 1
ATOM 826 C CA . PRO A 1 108 ? -10.819 -2.717 -21.042 1.00 58.66 108 PRO A CA 1
ATOM 827 C C . PRO A 1 108 ? -10.123 -4.067 -20.816 1.00 58.66 108 PRO A C 1
ATOM 829 O O . PRO A 1 108 ? -10.766 -5.116 -20.810 1.00 58.66 108 PRO A O 1
ATOM 832 N N . SER A 1 109 ? -8.801 -4.050 -20.633 1.00 61.31 109 SER A N 1
ATOM 833 C CA . SER A 1 109 ? -8.037 -5.226 -20.208 1.00 61.31 109 SER A CA 1
ATOM 834 C C . SER A 1 109 ? -8.477 -5.632 -18.802 1.00 61.31 109 SER A C 1
ATOM 836 O O . SER A 1 109 ? -8.033 -5.036 -17.822 1.00 61.31 109 SER A O 1
ATOM 838 N N . SER A 1 110 ? -9.336 -6.644 -18.681 1.00 61.56 110 SER A N 1
ATOM 839 C CA . SER A 1 110 ? -9.585 -7.312 -17.402 1.00 61.56 110 SER A CA 1
ATOM 840 C C . SER A 1 110 ? -8.696 -8.548 -17.305 1.00 61.56 110 SER A C 1
ATOM 842 O O . SER A 1 110 ? -8.972 -9.558 -17.954 1.00 61.56 110 SER A O 1
ATOM 844 N N . LEU A 1 111 ? -7.635 -8.481 -16.500 1.00 62.47 111 LEU A N 1
ATOM 845 C CA . LEU A 1 111 ? -6.865 -9.666 -16.136 1.00 62.47 111 LEU A CA 1
ATOM 846 C C . LEU A 1 111 ? -7.492 -10.291 -14.891 1.00 62.47 111 LEU A C 1
ATOM 848 O O . LEU A 1 111 ? -7.560 -9.660 -13.837 1.00 62.47 111 LEU A O 1
ATOM 852 N N . ARG A 1 112 ? -7.936 -11.541 -15.016 1.00 59.28 112 ARG A N 1
ATOM 853 C CA . ARG A 1 112 ? -8.316 -12.374 -13.878 1.00 59.28 112 ARG A CA 1
ATOM 854 C C . ARG A 1 112 ? -7.168 -13.342 -13.628 1.00 59.28 112 ARG A C 1
ATOM 856 O O . ARG A 1 112 ? -6.911 -14.204 -14.458 1.00 59.28 112 ARG A O 1
ATOM 863 N N . THR A 1 113 ? -6.468 -13.165 -12.514 1.00 61.66 113 THR A N 1
ATOM 864 C CA . THR A 1 113 ? -5.551 -14.178 -11.989 1.00 61.66 113 THR A CA 1
ATOM 865 C C . THR A 1 113 ? -6.178 -14.746 -10.731 1.00 61.66 113 THR A C 1
ATOM 867 O O . THR A 1 113 ? -6.663 -13.993 -9.885 1.00 61.66 113 THR A O 1
ATOM 870 N N . GLU A 1 114 ? -6.210 -16.067 -10.621 1.00 63.47 114 GLU A N 1
ATOM 871 C CA . GLU A 1 114 ? -6.641 -16.719 -9.393 1.00 63.47 114 GLU A CA 1
ATOM 872 C C . GLU A 1 114 ? -5.477 -16.726 -8.401 1.00 63.47 114 GLU A C 1
ATOM 874 O O . GLU A 1 114 ? -4.325 -16.987 -8.756 1.00 63.47 114 GLU A O 1
ATOM 879 N N . TRP A 1 115 ? -5.765 -16.364 -7.153 1.00 66.06 115 TRP A N 1
ATOM 880 C CA . TRP A 1 115 ? -4.801 -16.477 -6.068 1.00 66.06 115 TRP A CA 1
ATOM 881 C C . TRP A 1 115 ? -4.776 -17.929 -5.595 1.00 66.06 115 TRP A C 1
ATOM 883 O O . TRP A 1 115 ? -5.749 -18.407 -5.016 1.00 66.06 115 TRP A O 1
ATOM 893 N N . HIS A 1 116 ? -3.658 -18.616 -5.822 1.00 62.31 116 HIS A N 1
ATOM 894 C CA . HIS A 1 116 ? -3.433 -19.990 -5.355 1.00 62.31 116 HIS A CA 1
ATOM 895 C C . HIS A 1 116 ? -2.555 -20.064 -4.093 1.00 62.31 116 HIS A C 1
ATOM 897 O O . HIS A 1 116 ? -2.109 -21.144 -3.711 1.00 62.31 116 HIS A O 1
ATOM 903 N N . GLY A 1 117 ? -2.266 -18.923 -3.455 1.00 62.38 117 GLY A N 1
ATOM 904 C CA . GLY A 1 117 ? -1.553 -18.890 -2.179 1.00 62.38 117 GLY A CA 1
ATOM 905 C C . GLY A 1 117 ? -2.427 -19.373 -1.015 1.00 62.38 117 GLY A C 1
ATOM 906 O O . GLY A 1 117 ? -3.619 -19.631 -1.206 1.00 62.38 117 GLY A O 1
ATOM 907 N N . PRO A 1 118 ? -1.870 -19.468 0.210 1.00 64.12 118 PRO A N 1
ATOM 908 C CA . PRO A 1 118 ? -2.683 -19.718 1.394 1.00 64.12 118 PRO A CA 1
ATOM 909 C C . PRO A 1 118 ? -3.833 -18.709 1.447 1.00 64.12 118 PRO A C 1
ATOM 911 O O . PRO A 1 118 ? -3.689 -17.566 0.989 1.00 64.12 118 PRO A O 1
ATOM 914 N N . THR A 1 119 ? -4.985 -19.147 1.965 1.00 63.66 119 THR A N 1
ATOM 915 C CA . THR A 1 119 ? -6.121 -18.261 2.236 1.00 63.66 1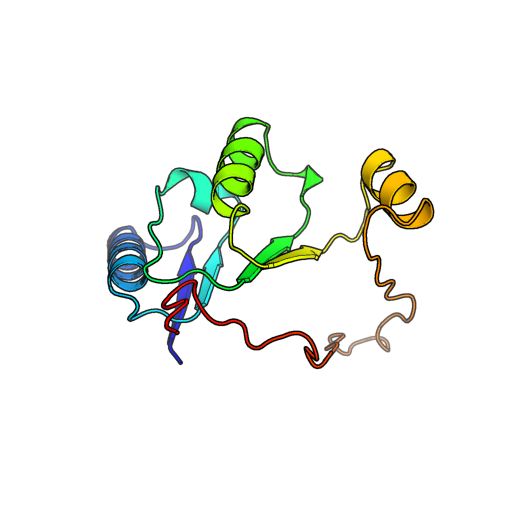19 THR A CA 1
ATOM 916 C C . THR A 1 119 ? -5.587 -17.006 2.910 1.00 63.66 119 THR A C 1
ATOM 918 O O . THR A 1 119 ? -4.756 -17.127 3.811 1.00 63.66 119 THR A O 1
ATOM 921 N N . LEU A 1 120 ? -6.041 -15.829 2.463 1.00 62.78 120 LEU A N 1
ATOM 922 C CA . LEU A 1 120 ? -5.782 -14.544 3.117 1.00 62.78 120 LEU A CA 1
ATOM 923 C C . LEU A 1 120 ? -6.451 -14.577 4.502 1.00 62.78 120 LEU A C 1
ATOM 925 O O . LEU A 1 120 ? -7.508 -13.996 4.720 1.00 62.78 120 LEU A O 1
ATOM 929 N N . ALA A 1 121 ? -5.901 -15.379 5.402 1.00 50.00 121 ALA A N 1
ATOM 930 C CA . ALA A 1 121 ? -6.344 -15.542 6.760 1.00 50.00 121 ALA A CA 1
ATOM 931 C C . ALA A 1 121 ? -5.610 -14.474 7.550 1.00 50.00 121 ALA A C 1
ATOM 933 O O . ALA A 1 121 ? -4.382 -14.494 7.659 1.00 50.00 121 ALA A O 1
ATOM 934 N N . GLY A 1 122 ? -6.385 -13.532 8.070 1.00 45.72 122 GLY A N 1
ATOM 935 C CA . GLY A 1 122 ? -5.938 -12.669 9.136 1.00 45.72 122 GLY A CA 1
ATOM 936 C C . GLY A 1 122 ? -5.198 -13.449 10.198 1.00 45.72 122 GLY A C 1
ATOM 937 O O . GLY A 1 122 ? -5.616 -14.547 10.570 1.00 45.72 122 GLY A O 1
ATOM 938 N N . GLY A 1 123 ? -4.092 -12.888 10.678 1.00 45.03 123 GLY A N 1
ATOM 939 C CA . GLY A 1 123 ? -3.356 -13.416 11.816 1.00 45.03 123 GLY A CA 1
ATOM 940 C C . GLY A 1 123 ? -4.264 -13.516 13.041 1.00 45.03 123 GLY A C 1
ATOM 941 O O . GLY A 1 123 ? -4.354 -12.597 13.847 1.00 45.03 123 GLY A O 1
ATOM 942 N N . GLY A 1 124 ? -4.926 -14.659 13.175 1.00 44.69 124 GLY A N 1
ATOM 943 C CA . GLY A 1 124 ? -5.807 -15.027 14.262 1.00 44.69 124 GLY A CA 1
ATOM 944 C C . GLY A 1 124 ? -5.756 -16.539 14.429 1.00 44.69 124 GLY A C 1
ATOM 945 O O . GLY A 1 124 ? -6.366 -17.273 13.663 1.00 44.69 124 GLY A O 1
ATOM 946 N N . ALA A 1 125 ? -5.040 -16.966 15.470 1.00 37.94 125 ALA A N 1
ATOM 947 C CA . ALA A 1 125 ? -4.880 -18.338 15.949 1.00 37.94 125 ALA A CA 1
ATOM 948 C C . ALA A 1 125 ? -3.903 -19.238 15.166 1.00 37.94 125 ALA A C 1
ATOM 950 O O . ALA A 1 125 ? -4.288 -20.183 14.485 1.00 37.94 125 ALA A O 1
ATOM 951 N N . ALA A 1 126 ? -2.615 -19.082 15.486 1.00 37.41 126 ALA A N 1
ATOM 952 C CA . ALA A 1 126 ? -1.866 -20.261 15.906 1.00 37.41 126 ALA A CA 1
ATOM 953 C C . ALA A 1 126 ? -2.564 -20.826 17.161 1.00 37.41 126 ALA A C 1
ATOM 955 O O . ALA A 1 126 ? -2.449 -20.276 18.258 1.00 37.41 126 ALA A O 1
ATOM 956 N N . ARG A 1 127 ? -3.378 -21.868 16.982 1.00 36.16 127 ARG A N 1
ATOM 957 C CA . ARG A 1 127 ? -3.853 -22.733 18.063 1.00 36.16 127 ARG A CA 1
ATOM 958 C C . ARG A 1 127 ? -3.546 -24.179 17.686 1.00 36.16 127 ARG A C 1
ATOM 960 O O . ARG A 1 127 ? -4.034 -24.637 16.658 1.00 36.16 127 ARG A O 1
ATOM 967 N N . ALA A 1 128 ? -2.841 -24.818 18.623 1.00 32.31 128 ALA A N 1
ATOM 968 C CA . ALA A 1 128 ? -2.383 -26.207 18.707 1.00 32.31 128 ALA A CA 1
ATOM 969 C C . ALA A 1 128 ? -1.187 -26.571 17.818 1.00 32.31 128 ALA A C 1
ATOM 971 O O . ALA A 1 128 ? -1.340 -26.622 16.581 1.00 32.31 128 ALA A O 1
#

Sequence (128 aa):
MRIEGLSRFGNAKETRATLEGLERGTVDIVIATHRLLHAHAQFKDLGLLVVDEEQRFGVRDKERLQALRANVHVLTLTATPIPRTLNMALGGLRDLSLITTPPASGSPSSLRTEWHGPTLAGGGAARA

pLDDT: mean 77.79, std 13.24, range [32.31, 94.69]

InterPro domains:
  IPR011545 DEAD/DEAH-box helicase domain [PF00270] (12-87)
  IPR014001 Helicase superfamily 1/2, ATP-binding domain [PS51192] (1-99)
  IPR027417 P-loop containing nucleoside triphosphate hydrolase [G3DSA:3.40.50.300] (2-101)
  IPR027417 P-loop containing nucleoside triphosphate hydrolase [SSF52540] (3-103)
  IPR047112 ATP-dependent DNA helicase RecG/Transcription-repair-coupling factor [PTHR47964] (2-107)

Nearest PDB structures (foldseek):
  6x50-assembly1_A  TM=8.871E-01  e=9.230E-09  Escherichia coli
  6m6b-assembly1_M  TM=8.571E-01  e=8.639E-09  Thermus thermophilus HB27
  6ac6-assembly3_B  TM=8.498E-01  e=1.567E-08  Mycolicibacterium smegmatis MC2 155
  6acx-assembly3_B  TM=8.186E-01  e=8.755E-08  Mycolicibacterium smegmatis MC2 155
  7ssg-assembly1_A  TM=7.805E-01  e=4.826E-08  Escherichia coli K-12